Protein AF-A0AAD9B705-F1 (afdb_monomer_lite)

Sequence (80 aa):
MIEQSMAQCDEDSSTIAQMKRAILKDFTDRYQGEQNKFLQESTALDPRFRSLHQLNDSQREDVFDRLKLKATQMQNQVHI

Structure (mmCIF, N/CA/C/O backbone):
data_AF-A0AAD9B705-F1
#
_entry.id   AF-A0AAD9B705-F1
#
loop_
_atom_site.group_PDB
_atom_site.id
_atom_site.type_symbol
_atom_site.label_atom_id
_atom_site.label_alt_id
_atom_site.label_comp_id
_atom_site.label_asym_id
_atom_site.label_entity_id
_atom_site.label_seq_id
_atom_site.pdbx_PDB_ins_code
_atom_site.Cartn_x
_atom_site.Cartn_y
_atom_site.Cartn_z
_atom_site.occupancy
_atom_site.B_iso_or_equiv
_atom_site.auth_seq_id
_atom_site.auth_comp_id
_atom_site.auth_asym_id
_atom_site.auth_atom_id
_atom_site.pdbx_PDB_model_num
ATOM 1 N N . MET A 1 1 ? -1.301 -2.631 -8.618 1.00 62.34 1 MET A N 1
ATOM 2 C CA . MET A 1 1 ? -0.581 -1.473 -8.021 1.00 62.34 1 MET A CA 1
ATOM 3 C C . MET A 1 1 ? 0.183 -0.727 -9.104 1.00 62.34 1 MET A C 1
ATOM 5 O O . MET A 1 1 ? 0.550 -1.362 -10.085 1.00 62.34 1 MET A O 1
ATOM 9 N N . ILE A 1 2 ? 0.458 0.575 -8.928 1.00 75.44 2 ILE A N 1
ATOM 10 C CA . ILE A 1 2 ? 1.277 1.354 -9.882 1.00 75.44 2 ILE A CA 1
ATOM 11 C C . ILE A 1 2 ? 2.645 0.704 -10.123 1.00 75.44 2 ILE A C 1
ATOM 13 O O . ILE A 1 2 ? 3.152 0.754 -11.232 1.00 75.44 2 ILE A O 1
ATOM 17 N N . GLU A 1 3 ? 3.176 -0.005 -9.124 1.00 77.62 3 GLU A N 1
ATOM 18 C CA . GLU A 1 3 ? 4.416 -0.776 -9.227 1.00 77.62 3 GLU A CA 1
ATOM 19 C C . GLU A 1 3 ? 4.374 -1.840 -10.329 1.00 77.62 3 GLU A C 1
ATOM 21 O O . GLU A 1 3 ? 5.313 -1.968 -11.104 1.00 77.62 3 GLU A O 1
ATOM 26 N N . GLN A 1 4 ? 3.256 -2.563 -10.443 1.00 77.19 4 GLN A N 1
ATOM 27 C CA . GLN A 1 4 ? 3.056 -3.576 -11.483 1.00 77.19 4 GLN A CA 1
ATOM 28 C C . GLN A 1 4 ? 2.867 -2.925 -12.855 1.00 77.19 4 GLN A C 1
ATOM 30 O O . GLN A 1 4 ? 3.401 -3.405 -13.846 1.00 77.19 4 GLN A O 1
ATOM 35 N N . SER A 1 5 ? 2.137 -1.809 -12.914 1.00 79.06 5 SER A N 1
ATOM 36 C CA . SER A 1 5 ? 1.916 -1.059 -14.158 1.00 79.06 5 SER A CA 1
ATOM 37 C C . SER A 1 5 ? 3.172 -0.336 -14.657 1.00 79.06 5 SER A C 1
ATOM 39 O O . SER A 1 5 ? 3.277 -0.042 -15.844 1.00 79.06 5 SER A O 1
ATOM 41 N N . MET A 1 6 ? 4.113 -0.042 -13.760 1.00 87.06 6 MET A N 1
ATOM 42 C CA . MET A 1 6 ? 5.390 0.609 -14.057 1.00 87.06 6 MET A CA 1
ATOM 43 C C . MET A 1 6 ? 6.563 -0.377 -14.078 1.00 87.06 6 MET A C 1
ATOM 45 O O . MET A 1 6 ? 7.704 0.049 -14.241 1.00 87.0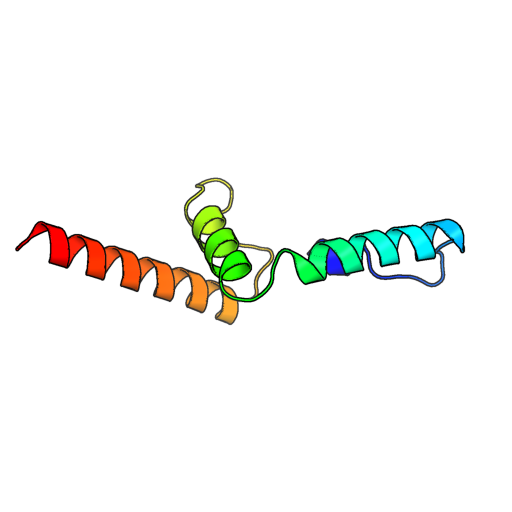6 6 MET A O 1
ATOM 49 N N . ALA A 1 7 ? 6.312 -1.683 -13.945 1.00 86.38 7 ALA A N 1
ATOM 50 C CA . ALA A 1 7 ? 7.338 -2.693 -14.151 1.00 86.38 7 ALA A CA 1
ATOM 51 C C . ALA A 1 7 ? 7.866 -2.608 -15.594 1.00 86.38 7 ALA A C 1
ATOM 53 O O . ALA A 1 7 ? 7.107 -2.378 -16.545 1.00 86.38 7 ALA A O 1
ATOM 54 N N . GLN A 1 8 ? 9.184 -2.746 -15.745 1.00 88.25 8 GLN A N 1
ATOM 55 C CA . GLN A 1 8 ? 9.804 -2.814 -17.066 1.00 88.25 8 GLN A CA 1
ATOM 56 C C . GLN A 1 8 ? 9.346 -4.098 -17.767 1.00 88.25 8 GLN A C 1
ATOM 58 O O . GLN A 1 8 ? 9.279 -5.147 -17.125 1.00 88.25 8 GLN A O 1
ATOM 63 N N . CYS A 1 9 ? 9.033 -4.010 -19.056 1.00 89.50 9 CYS A N 1
ATOM 64 C CA . CYS A 1 9 ? 8.745 -5.164 -19.907 1.00 89.50 9 CYS A CA 1
ATOM 65 C C . CYS A 1 9 ? 9.621 -5.146 -21.163 1.00 89.50 9 CYS A C 1
ATOM 67 O O . CYS A 1 9 ? 10.212 -4.119 -21.501 1.00 89.50 9 CYS A O 1
ATOM 69 N N . ASP A 1 10 ? 9.717 -6.289 -21.841 1.00 89.50 10 ASP A N 1
ATOM 70 C CA . ASP A 1 10 ? 10.621 -6.472 -22.982 1.00 89.50 10 ASP A CA 1
ATOM 71 C C . ASP A 1 10 ? 10.218 -5.620 -24.198 1.00 89.50 10 ASP A C 1
ATOM 73 O O . ASP A 1 10 ? 11.044 -5.322 -25.060 1.00 89.50 10 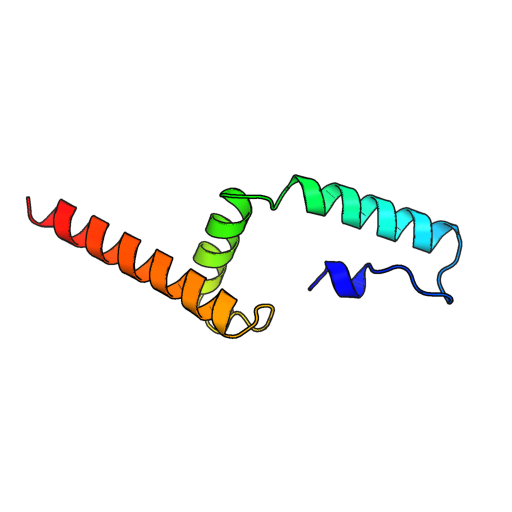ASP A O 1
ATOM 77 N N . GLU A 1 11 ? 8.961 -5.177 -24.252 1.00 93.00 11 GLU A N 1
ATOM 78 C CA . GLU A 1 11 ? 8.440 -4.276 -25.279 1.00 93.00 11 GLU A CA 1
ATOM 79 C C . GLU A 1 11 ? 8.761 -2.794 -25.016 1.00 93.00 11 GLU A C 1
ATOM 81 O O . GLU A 1 11 ? 8.509 -1.944 -25.876 1.00 93.00 11 GLU A O 1
ATOM 86 N N . ASP A 1 12 ? 9.302 -2.449 -23.844 1.00 92.69 12 ASP A N 1
ATOM 87 C CA . ASP A 1 12 ? 9.634 -1.065 -23.523 1.00 92.69 12 ASP A CA 1
ATOM 88 C C . ASP A 1 12 ? 10.820 -0.575 -24.362 1.00 92.69 12 ASP A C 1
ATOM 90 O O . ASP A 1 12 ? 11.914 -1.145 -24.357 1.00 92.69 12 ASP A O 1
ATOM 94 N N . SER A 1 13 ? 10.654 0.579 -25.013 1.00 95.62 13 SER A N 1
ATOM 95 C CA . SER A 1 13 ? 11.808 1.295 -25.557 1.00 95.62 13 SER A CA 1
ATOM 96 C C . SER A 1 13 ? 12.748 1.727 -24.426 1.00 95.62 13 SER A C 1
ATOM 98 O O . SER A 1 13 ? 12.333 1.909 -23.277 1.00 95.62 13 SER A O 1
ATOM 100 N N . SER A 1 14 ? 14.022 1.965 -24.746 1.00 95.00 14 SER A N 1
ATOM 101 C CA . SER A 1 14 ? 15.026 2.394 -23.760 1.00 95.00 14 SER A CA 1
ATOM 102 C C . SER A 1 14 ? 14.576 3.616 -22.948 1.00 95.00 14 SER A C 1
ATOM 104 O O . SER A 1 14 ? 14.754 3.657 -21.729 1.00 95.00 14 SER A O 1
ATOM 106 N N . THR A 1 15 ? 13.934 4.584 -23.604 1.00 95.94 15 THR A N 1
ATOM 107 C CA . THR A 1 15 ? 13.369 5.776 -22.969 1.00 95.94 15 THR A CA 1
ATOM 108 C C . THR A 1 15 ? 12.217 5.433 -22.023 1.00 95.94 15 THR A C 1
ATOM 110 O O . THR A 1 15 ? 12.203 5.916 -20.892 1.00 95.94 15 THR A O 1
ATOM 113 N N . ILE A 1 16 ? 11.278 4.576 -22.438 1.00 94.94 16 ILE A N 1
ATOM 114 C CA . ILE A 1 16 ? 10.137 4.174 -21.599 1.00 94.94 16 ILE A CA 1
ATOM 115 C C . ILE A 1 16 ? 10.615 3.398 -20.373 1.00 94.94 16 ILE A C 1
ATOM 117 O O . ILE A 1 16 ? 10.201 3.703 -19.254 1.00 94.94 16 ILE A O 1
ATOM 121 N N . ALA A 1 17 ? 11.555 2.470 -20.552 1.00 94.44 17 ALA A N 1
ATOM 122 C CA . ALA A 1 17 ? 12.155 1.725 -19.456 1.00 94.44 17 ALA A CA 1
ATOM 123 C C . ALA A 1 17 ? 12.821 2.667 -18.434 1.00 94.44 17 ALA A C 1
ATOM 125 O O . ALA A 1 17 ? 12.626 2.513 -17.224 1.00 94.44 17 ALA A O 1
ATOM 126 N N . GLN A 1 18 ? 13.579 3.670 -18.894 1.00 94.75 18 GLN A N 1
ATOM 127 C CA . GLN A 1 18 ? 14.191 4.677 -18.018 1.00 94.75 18 GLN A CA 1
ATOM 128 C C . GLN A 1 18 ? 13.147 5.517 -17.272 1.00 94.75 18 GLN A C 1
ATOM 130 O O . GLN A 1 18 ? 13.297 5.726 -16.068 1.00 94.75 18 GLN A O 1
ATOM 135 N N . MET A 1 19 ? 12.079 5.953 -17.948 1.00 94.38 19 MET A N 1
ATOM 136 C CA . MET A 1 19 ? 10.988 6.706 -17.319 1.00 94.38 19 MET A CA 1
ATOM 137 C C . MET A 1 19 ? 10.278 5.883 -16.243 1.00 94.38 19 MET A C 1
ATOM 139 O O . MET A 1 19 ? 10.166 6.336 -15.106 1.00 94.38 19 MET A O 1
ATOM 143 N N . LYS A 1 20 ? 9.868 4.650 -16.564 1.00 94.31 20 LYS A N 1
ATOM 144 C CA . LYS A 1 20 ? 9.251 3.709 -15.615 1.00 94.31 20 LYS A CA 1
ATOM 145 C C . LYS A 1 20 ? 10.116 3.509 -14.370 1.00 94.31 20 LYS A C 1
ATOM 147 O O . LYS A 1 20 ? 9.619 3.585 -13.248 1.00 94.31 20 LYS A O 1
ATOM 152 N N . ARG A 1 21 ? 11.430 3.342 -14.554 1.00 91.75 21 ARG A N 1
ATOM 153 C CA . ARG A 1 21 ? 12.395 3.216 -13.450 1.00 91.75 21 ARG A CA 1
ATOM 154 C C . ARG A 1 21 ? 12.465 4.476 -12.589 1.00 91.75 21 ARG A C 1
ATOM 156 O O . ARG A 1 21 ? 12.497 4.365 -11.367 1.00 91.75 21 ARG A O 1
ATOM 163 N N . ALA A 1 22 ? 12.518 5.653 -13.211 1.00 91.50 22 ALA A N 1
ATOM 164 C CA . ALA A 1 22 ? 12.561 6.922 -12.490 1.00 91.50 22 ALA A CA 1
ATOM 165 C C . ALA A 1 22 ? 11.288 7.135 -11.657 1.00 91.50 22 ALA A C 1
ATOM 167 O O . ALA A 1 22 ? 11.388 7.497 -10.488 1.00 91.50 22 ALA A O 1
ATOM 168 N N . ILE A 1 23 ? 10.119 6.825 -12.230 1.00 89.62 23 ILE A N 1
ATOM 169 C CA . ILE A 1 23 ? 8.830 6.861 -11.528 1.00 89.62 23 ILE A CA 1
ATOM 170 C C . ILE A 1 23 ? 8.858 5.895 -10.342 1.00 89.62 23 ILE A C 1
ATOM 172 O O . ILE A 1 23 ? 8.645 6.324 -9.214 1.00 89.62 23 ILE A O 1
ATOM 176 N N . LEU A 1 24 ? 9.170 4.613 -10.564 1.00 89.31 24 LEU A N 1
ATOM 177 C CA . LEU A 1 24 ? 9.218 3.612 -9.493 1.00 89.31 24 LEU A CA 1
ATOM 178 C C . LEU A 1 24 ? 10.103 4.058 -8.328 1.00 89.31 24 LEU A C 1
ATOM 180 O O . LEU A 1 24 ? 9.648 4.049 -7.190 1.00 89.31 24 LEU A O 1
ATOM 184 N N . LYS A 1 25 ? 11.326 4.514 -8.621 1.00 88.19 25 LYS A N 1
ATOM 185 C CA . LYS A 1 25 ? 12.272 4.984 -7.605 1.00 88.19 25 LYS A CA 1
ATOM 186 C C . LYS A 1 25 ? 11.690 6.124 -6.763 1.00 88.19 25 LYS A C 1
ATOM 188 O O . LYS A 1 25 ? 11.759 6.080 -5.542 1.00 88.19 25 LYS A O 1
ATOM 193 N N . ASP A 1 26 ? 11.087 7.113 -7.416 1.00 87.00 26 ASP A N 1
ATOM 194 C CA . ASP A 1 26 ? 10.481 8.270 -6.752 1.00 87.00 26 ASP A CA 1
ATOM 195 C C . ASP A 1 26 ? 9.277 7.865 -5.875 1.00 87.00 26 ASP A C 1
ATOM 197 O O . ASP A 1 26 ? 9.033 8.441 -4.817 1.00 87.00 26 ASP A O 1
ATOM 201 N N . PHE A 1 27 ? 8.501 6.851 -6.272 1.00 82.81 27 PHE A N 1
ATOM 202 C CA . PHE A 1 27 ? 7.408 6.312 -5.450 1.00 82.81 27 PHE A CA 1
ATOM 203 C C . PHE A 1 27 ? 7.903 5.477 -4.262 1.00 82.81 27 PHE A C 1
ATOM 205 O O . PHE A 1 27 ? 7.347 5.607 -3.169 1.00 82.81 27 PHE A O 1
ATOM 212 N N . THR A 1 28 ? 8.941 4.655 -4.449 1.00 79.44 28 THR A N 1
ATOM 213 C CA . THR A 1 28 ? 9.465 3.768 -3.401 1.00 79.44 28 THR A CA 1
ATOM 214 C C . THR A 1 28 ? 9.897 4.536 -2.159 1.00 79.44 28 THR A C 1
ATOM 216 O O . THR A 1 28 ? 9.658 4.052 -1.060 1.00 79.44 28 THR A O 1
ATOM 219 N N . ASP A 1 29 ? 10.468 5.731 -2.305 1.00 77.38 29 ASP A N 1
ATOM 220 C CA . ASP A 1 29 ? 10.959 6.516 -1.165 1.00 77.38 29 ASP A CA 1
ATOM 221 C C . ASP A 1 29 ? 9.828 7.241 -0.408 1.00 77.38 29 ASP A C 1
ATOM 223 O O . ASP A 1 29 ? 9.940 7.513 0.787 1.00 77.38 29 ASP A O 1
ATOM 227 N N . ARG A 1 30 ? 8.709 7.539 -1.083 1.00 78.50 30 ARG A N 1
ATOM 228 C CA . ARG A 1 30 ? 7.605 8.347 -0.529 1.00 78.50 30 ARG A CA 1
ATOM 229 C C . ARG A 1 30 ? 6.596 7.550 0.292 1.00 78.50 30 ARG A C 1
ATOM 231 O O . ARG A 1 30 ? 5.953 8.114 1.175 1.00 78.50 30 ARG A O 1
ATOM 238 N N . TYR A 1 31 ? 6.454 6.257 0.017 1.00 77.31 31 TYR A N 1
ATOM 239 C CA . TYR A 1 31 ? 5.430 5.406 0.628 1.00 77.31 31 TYR A CA 1
ATOM 240 C C . TYR A 1 31 ? 6.046 4.242 1.407 1.00 77.31 31 TYR A C 1
ATOM 242 O O . TYR A 1 31 ? 5.674 3.084 1.222 1.00 77.31 31 TYR A O 1
ATOM 250 N N . GLN A 1 32 ? 6.981 4.546 2.308 1.00 81.50 32 GLN A N 1
ATOM 251 C CA . GLN A 1 32 ? 7.539 3.567 3.248 1.00 81.50 32 GLN A CA 1
ATOM 252 C C . GLN A 1 32 ? 6.962 3.743 4.653 1.00 81.50 32 GLN A C 1
ATOM 254 O O . GLN A 1 32 ? 6.425 4.795 4.987 1.00 81.50 32 GLN A O 1
ATOM 259 N N . GLY A 1 33 ? 7.062 2.694 5.474 1.00 87.31 33 GLY A N 1
ATOM 260 C CA . GLY A 1 33 ? 6.767 2.758 6.907 1.00 87.31 33 GLY A CA 1
ATOM 261 C C . GLY A 1 33 ? 5.396 3.355 7.248 1.00 87.31 33 GLY A C 1
ATOM 262 O O . GLY A 1 33 ? 4.359 2.894 6.767 1.00 87.31 33 GLY A O 1
ATOM 263 N N . GLU A 1 34 ? 5.400 4.374 8.109 1.00 89.75 34 GLU A N 1
ATOM 264 C CA . GLU A 1 34 ? 4.186 5.011 8.636 1.00 89.75 34 GLU A CA 1
ATOM 265 C C . GLU A 1 34 ? 3.408 5.800 7.578 1.00 89.75 34 GLU A C 1
ATOM 267 O O . GLU A 1 34 ? 2.180 5.823 7.619 1.00 89.75 34 GLU A O 1
ATOM 272 N N . GLN A 1 35 ? 4.084 6.392 6.590 1.00 87.88 35 GLN A N 1
ATOM 273 C CA . GLN A 1 35 ? 3.430 7.131 5.508 1.00 87.88 35 GLN A CA 1
ATOM 274 C C . GLN A 1 35 ? 2.527 6.208 4.684 1.00 87.88 35 GLN A C 1
ATOM 276 O O . GLN A 1 35 ? 1.399 6.572 4.347 1.00 87.88 35 GLN A O 1
ATOM 281 N N . ASN A 1 36 ? 2.993 4.987 4.408 1.00 89.25 36 ASN A N 1
ATOM 282 C CA . ASN A 1 36 ? 2.186 3.983 3.720 1.00 89.25 36 ASN A CA 1
ATOM 283 C C . ASN A 1 36 ? 0.992 3.543 4.573 1.00 89.25 36 ASN A C 1
ATOM 285 O O . ASN A 1 36 ? -0.135 3.497 4.084 1.00 89.25 36 ASN A O 1
ATOM 289 N N . LYS A 1 37 ? 1.214 3.280 5.870 1.00 92.56 37 LYS A N 1
ATOM 290 C CA . LYS A 1 37 ? 0.130 2.907 6.792 1.00 92.56 37 LYS A CA 1
ATOM 291 C C . LYS A 1 37 ? -0.951 3.984 6.841 1.00 92.56 37 LYS A C 1
ATOM 293 O O . LYS A 1 37 ? -2.128 3.653 6.714 1.00 92.56 37 LYS A O 1
ATOM 298 N N . PHE A 1 38 ? -0.555 5.251 6.955 1.00 92.50 38 PHE A N 1
ATOM 299 C CA . PHE A 1 38 ? -1.468 6.391 6.955 1.00 92.50 38 PHE A CA 1
ATOM 300 C C . PHE A 1 38 ? -2.253 6.506 5.644 1.00 92.50 38 PHE A C 1
ATOM 302 O O . PHE A 1 38 ? -3.467 6.717 5.670 1.00 92.50 38 PHE A O 1
ATOM 309 N N . LEU A 1 39 ? -1.592 6.332 4.496 1.00 91.50 39 LEU A N 1
ATOM 310 C CA . LEU A 1 39 ? -2.258 6.351 3.194 1.00 91.50 39 LEU A CA 1
ATOM 311 C C . LEU A 1 39 ? -3.296 5.228 3.075 1.00 91.50 39 LEU A C 1
ATOM 313 O O . LEU A 1 39 ? -4.422 5.480 2.644 1.00 91.50 39 LEU A O 1
ATOM 317 N N . GLN A 1 40 ? -2.939 4.002 3.460 1.00 93.56 40 GLN A N 1
ATOM 318 C CA . GLN A 1 40 ? -3.845 2.851 3.418 1.00 93.56 40 GLN A CA 1
ATOM 319 C C . GLN A 1 40 ? -5.076 3.067 4.301 1.00 93.56 40 GLN A C 1
ATOM 321 O O . GLN A 1 40 ? -6.199 2.831 3.863 1.00 93.56 40 GLN A O 1
ATOM 326 N N . GLU A 1 41 ? -4.872 3.557 5.522 1.00 94.75 41 GLU A N 1
ATOM 327 C CA . GLU A 1 41 ? -5.950 3.866 6.463 1.00 94.75 41 GLU A CA 1
ATOM 328 C C . GLU A 1 41 ? -6.856 4.983 5.935 1.00 94.75 41 GLU A C 1
ATOM 330 O O . GLU A 1 41 ? -8.075 4.833 5.926 1.00 94.75 41 GLU A O 1
ATOM 335 N N . SER A 1 42 ? -6.270 6.065 5.416 1.00 93.75 42 SER A N 1
ATOM 336 C CA . SER A 1 42 ? -7.018 7.173 4.805 1.00 93.75 42 SER A CA 1
ATOM 337 C C . SER A 1 42 ? -7.846 6.699 3.609 1.00 93.75 42 SER A C 1
ATOM 339 O O . SER A 1 42 ? -9.004 7.077 3.459 1.00 93.75 42 SER A O 1
ATOM 341 N N . THR A 1 43 ? -7.271 5.821 2.785 1.00 93.69 43 THR A N 1
ATOM 342 C CA . THR A 1 43 ? -7.955 5.219 1.634 1.00 93.69 43 THR A CA 1
ATOM 343 C C . THR A 1 43 ? -9.122 4.340 2.081 1.00 93.69 43 THR A C 1
ATOM 345 O O . THR A 1 43 ? -10.196 4.406 1.494 1.00 93.69 43 THR A O 1
ATOM 348 N N . ALA A 1 44 ? -8.948 3.547 3.139 1.00 95.38 44 ALA A N 1
ATOM 349 C CA . ALA A 1 44 ? -9.994 2.670 3.665 1.00 95.38 44 ALA A CA 1
ATOM 350 C C . ALA A 1 44 ? -11.183 3.446 4.261 1.00 95.38 44 ALA A C 1
ATOM 352 O O . ALA A 1 44 ? -12.317 2.958 4.250 1.00 95.38 44 ALA A O 1
ATOM 353 N N . LEU A 1 45 ? -10.918 4.646 4.786 1.00 94.25 45 LEU A N 1
ATOM 354 C CA . LEU A 1 45 ? -11.933 5.554 5.319 1.00 94.25 45 LEU A CA 1
ATOM 355 C C . LEU A 1 45 ? -12.703 6.301 4.220 1.00 94.25 45 LEU A C 1
ATOM 357 O O . LEU A 1 45 ? -13.830 6.729 4.469 1.00 94.25 45 LEU A O 1
ATOM 361 N N . ASP A 1 46 ? -12.152 6.425 3.008 1.00 94.50 46 ASP A N 1
ATOM 362 C CA . ASP A 1 46 ? -12.883 6.9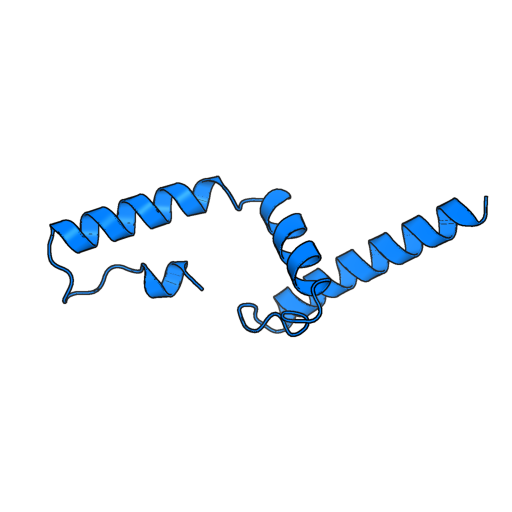55 1.857 1.00 94.50 46 ASP A CA 1
ATOM 363 C C . ASP A 1 46 ? -13.909 5.911 1.363 1.00 94.50 46 ASP A C 1
ATOM 365 O O . ASP A 1 46 ? -13.529 4.811 0.942 1.00 94.50 46 ASP A O 1
ATOM 369 N N . PRO A 1 47 ? -15.220 6.223 1.359 1.00 90.94 47 PRO A N 1
ATOM 370 C CA . PRO A 1 47 ? -16.261 5.279 0.952 1.00 90.94 47 PRO A CA 1
ATOM 371 C C . PRO A 1 47 ? -16.076 4.698 -0.453 1.00 90.94 47 PRO A C 1
ATOM 373 O O . PRO A 1 47 ? -16.540 3.590 -0.715 1.00 90.94 47 PRO A O 1
ATOM 376 N N . ARG A 1 48 ? -15.390 5.417 -1.351 1.00 92.06 48 ARG A N 1
ATOM 377 C CA . ARG A 1 48 ? -15.136 4.977 -2.731 1.00 92.06 48 ARG A CA 1
ATOM 378 C C . ARG A 1 48 ? -14.111 3.850 -2.812 1.00 92.06 48 ARG A C 1
ATOM 380 O O . ARG A 1 48 ? -14.094 3.124 -3.800 1.00 92.06 48 ARG A O 1
ATOM 387 N N . PHE A 1 49 ? -13.269 3.701 -1.790 1.00 89.44 49 PHE A N 1
ATOM 388 C CA . PHE A 1 49 ? -12.130 2.781 -1.791 1.00 89.44 49 PHE A CA 1
ATOM 389 C C . PHE A 1 49 ? -12.130 1.811 -0.603 1.00 89.44 49 PHE A C 1
ATOM 391 O O . PHE A 1 49 ? -11.131 1.131 -0.366 1.00 89.44 49 PHE A O 1
ATOM 398 N N . ARG A 1 50 ? -13.260 1.688 0.109 1.00 83.2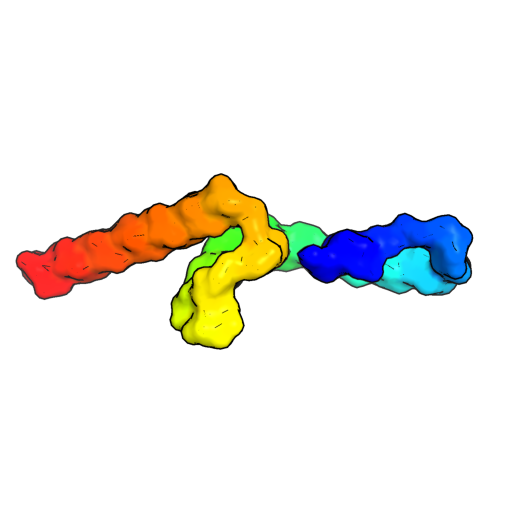5 50 ARG A N 1
ATOM 399 C CA . ARG A 1 50 ? -13.407 0.854 1.315 1.00 83.25 50 ARG A CA 1
ATOM 400 C C . ARG A 1 50 ? -12.931 -0.594 1.128 1.00 83.25 50 ARG A C 1
ATOM 402 O O . ARG A 1 50 ? -12.472 -1.210 2.077 1.00 83.25 50 ARG A O 1
ATOM 409 N N . SER A 1 51 ? -13.035 -1.156 -0.071 1.00 87.00 51 SER A N 1
ATOM 410 C CA . SER A 1 51 ? -12.643 -2.541 -0.358 1.00 87.00 51 SER A CA 1
ATOM 411 C C . SER A 1 51 ? -11.132 -2.765 -0.489 1.00 87.00 51 SER A C 1
ATOM 413 O O . SER A 1 51 ? -10.707 -3.918 -0.456 1.00 87.00 51 SER A O 1
ATOM 415 N N . LEU A 1 52 ? -10.322 -1.708 -0.644 1.00 90.50 52 LEU A N 1
ATOM 416 C CA . LEU A 1 52 ? -8.864 -1.785 -0.822 1.00 90.50 52 LEU A CA 1
ATOM 417 C C . LEU A 1 52 ? -8.437 -2.885 -1.813 1.00 90.50 52 LEU A C 1
ATOM 419 O O . LEU A 1 52 ? -7.601 -3.731 -1.496 1.00 90.50 52 LEU A O 1
ATOM 423 N N . HIS A 1 53 ? -9.033 -2.908 -3.011 1.00 88.69 53 HIS A N 1
ATOM 424 C CA . HIS A 1 53 ? -8.806 -3.961 -4.014 1.00 88.69 53 HIS A CA 1
ATOM 425 C C . HIS A 1 53 ? -7.335 -4.143 -4.422 1.00 88.69 53 HIS A C 1
ATOM 427 O O . HIS A 1 53 ? -6.963 -5.188 -4.944 1.00 88.69 53 HIS A O 1
ATOM 433 N N . GLN A 1 54 ? -6.498 -3.129 -4.201 1.00 85.56 54 GLN A N 1
ATOM 434 C CA . GLN A 1 54 ? -5.064 -3.175 -4.463 1.00 85.56 54 GLN A CA 1
ATOM 435 C C . GLN A 1 54 ? -4.261 -3.994 -3.440 1.00 85.56 54 GLN A C 1
ATOM 437 O O . GLN A 1 54 ? -3.082 -4.239 -3.685 1.00 85.56 54 GLN A O 1
ATOM 442 N N . LEU A 1 55 ? -4.864 -4.373 -2.309 1.00 90.75 55 LEU A N 1
ATOM 443 C CA . LEU A 1 55 ? -4.241 -5.143 -1.234 1.00 90.75 55 LEU A CA 1
ATOM 444 C C . LEU A 1 55 ? -4.769 -6.579 -1.214 1.00 90.75 55 LEU A C 1
ATOM 446 O O . LEU A 1 55 ? -5.937 -6.832 -1.532 1.00 90.75 55 LEU A O 1
ATOM 450 N N . ASN A 1 56 ? -3.917 -7.509 -0.783 1.00 92.75 56 ASN A N 1
ATOM 451 C CA . ASN A 1 56 ? -4.350 -8.872 -0.483 1.00 92.75 56 ASN A CA 1
ATOM 452 C C . ASN A 1 56 ? -5.159 -8.925 0.828 1.00 92.75 56 ASN A C 1
ATOM 454 O O . ASN A 1 56 ? -5.240 -7.939 1.563 1.00 92.75 56 ASN A O 1
ATOM 458 N N . ASP A 1 57 ? -5.774 -10.073 1.114 1.00 93.81 57 ASP A N 1
ATOM 459 C CA . ASP A 1 57 ? -6.699 -10.204 2.245 1.00 93.81 57 ASP A CA 1
ATOM 460 C C . ASP A 1 57 ? -6.027 -9.954 3.602 1.00 93.81 57 ASP A C 1
ATOM 462 O O . ASP A 1 57 ? -6.573 -9.209 4.411 1.00 93.81 57 ASP A O 1
ATOM 466 N N . SER A 1 58 ? -4.811 -10.468 3.814 1.00 95.38 58 SER A N 1
ATOM 467 C CA . SER A 1 58 ? -4.046 -10.242 5.051 1.00 95.38 58 SER A CA 1
ATOM 468 C C . SER A 1 58 ? -3.673 -8.768 5.230 1.00 95.38 58 SER A C 1
ATOM 470 O O . SER A 1 58 ? -3.892 -8.196 6.291 1.00 95.38 58 SER A O 1
ATOM 472 N N . GLN A 1 59 ? -3.194 -8.107 4.175 1.00 93.75 59 GLN A N 1
ATOM 473 C CA . GLN A 1 59 ? -2.887 -6.674 4.214 1.00 93.75 59 GLN A CA 1
ATOM 474 C C . GLN A 1 59 ? -4.133 -5.831 4.492 1.00 93.75 59 GLN A C 1
ATOM 476 O O . GLN A 1 59 ? -4.061 -4.807 5.171 1.00 93.75 59 GLN A O 1
ATOM 481 N N . ARG A 1 60 ? -5.279 -6.232 3.937 1.00 95.50 60 ARG A N 1
ATOM 482 C CA . ARG A 1 60 ? -6.555 -5.553 4.155 1.00 95.50 60 ARG A CA 1
ATOM 483 C C . ARG A 1 60 ? -7.002 -5.696 5.609 1.00 95.50 60 ARG A C 1
ATOM 485 O O . ARG A 1 60 ? -7.415 -4.704 6.207 1.00 95.50 60 ARG A O 1
ATOM 492 N N . GLU A 1 61 ? -6.899 -6.897 6.166 1.00 96.50 61 GLU A N 1
ATOM 493 C CA . GLU A 1 61 ? -7.186 -7.173 7.575 1.00 96.50 61 GLU A CA 1
ATOM 494 C C . GLU A 1 61 ? -6.300 -6.323 8.494 1.00 96.50 61 GLU A C 1
ATOM 496 O O . GLU A 1 61 ? -6.828 -5.580 9.322 1.00 96.50 61 GLU A O 1
ATOM 501 N N . ASP A 1 62 ? -4.990 -6.283 8.233 1.00 96.94 62 ASP A N 1
ATOM 502 C CA . ASP A 1 62 ? -4.038 -5.455 8.979 1.00 96.94 62 ASP A CA 1
ATOM 503 C C . ASP A 1 62 ? -4.424 -3.964 8.987 1.00 96.94 62 ASP A C 1
ATOM 505 O O . ASP A 1 62 ? -4.263 -3.276 9.997 1.00 96.94 62 ASP A O 1
ATOM 509 N N . VAL A 1 63 ? -4.907 -3.420 7.862 1.00 96.88 63 VAL A N 1
ATOM 510 C CA . VAL A 1 63 ? -5.365 -2.019 7.779 1.00 96.88 63 VAL A CA 1
ATOM 511 C C . VAL A 1 63 ? -6.593 -1.799 8.657 1.00 96.88 63 VAL A C 1
ATOM 513 O O . VAL A 1 63 ? -6.646 -0.825 9.415 1.00 96.88 63 VAL A O 1
ATOM 516 N N . PHE A 1 64 ? -7.580 -2.692 8.577 1.00 96.56 64 PHE A N 1
ATOM 517 C CA . PHE A 1 64 ? -8.802 -2.559 9.362 1.00 96.56 64 PHE A CA 1
ATOM 518 C C . PHE A 1 64 ? -8.563 -2.746 10.856 1.00 96.56 64 PHE A C 1
ATOM 520 O O . PHE A 1 64 ? -9.186 -2.045 11.651 1.00 96.56 64 PHE A O 1
ATOM 527 N N . ASP A 1 65 ? -7.647 -3.620 11.253 1.00 97.56 65 ASP A N 1
ATOM 528 C CA . ASP A 1 65 ? -7.307 -3.816 12.659 1.00 97.56 65 ASP A CA 1
ATOM 529 C C . ASP A 1 65 ? -6.601 -2.599 13.257 1.00 97.56 65 ASP A C 1
ATOM 531 O O . ASP A 1 65 ? -6.947 -2.174 14.364 1.00 97.56 65 ASP A O 1
ATOM 535 N N . ARG A 1 66 ? -5.711 -1.939 12.502 1.00 97.19 66 ARG A N 1
ATOM 536 C CA . ARG A 1 66 ? -5.152 -0.641 12.917 1.00 97.19 66 ARG A CA 1
ATOM 537 C C . ARG A 1 66 ? -6.232 0.427 13.074 1.00 97.19 66 ARG A C 1
ATOM 539 O O . ARG A 1 66 ? -6.210 1.168 14.056 1.00 97.19 66 ARG A O 1
ATOM 546 N N . LEU A 1 67 ? -7.194 0.500 12.151 1.00 96.25 67 LEU A N 1
ATOM 547 C CA . LEU A 1 67 ? -8.312 1.445 12.246 1.00 96.25 67 LEU A CA 1
ATOM 548 C C . LEU A 1 67 ? -9.206 1.171 13.459 1.00 96.25 67 LEU A C 1
ATOM 550 O O . LEU A 1 67 ? -9.539 2.108 14.183 1.00 96.25 67 LEU A O 1
ATOM 554 N N . LYS A 1 68 ? -9.560 -0.096 13.716 1.00 96.31 68 LYS A N 1
ATOM 555 C CA . LYS A 1 68 ? -10.325 -0.495 14.909 1.00 96.31 68 LYS A CA 1
ATOM 556 C C . LYS A 1 68 ? -9.586 -0.096 16.181 1.00 96.31 68 LYS A C 1
ATOM 558 O O . LYS A 1 68 ? -10.187 0.502 17.067 1.00 96.31 68 LYS A O 1
ATOM 563 N N . LEU A 1 69 ? -8.283 -0.376 16.258 1.00 96.38 69 LEU A N 1
ATOM 564 C CA . LEU A 1 69 ? -7.463 -0.012 17.411 1.00 96.38 69 LEU A CA 1
ATOM 565 C C . LEU A 1 69 ? -7.475 1.503 17.652 1.00 96.38 69 LEU A C 1
ATOM 567 O O . LEU A 1 69 ? -7.723 1.933 18.778 1.00 96.38 69 LEU A O 1
ATOM 571 N N . LYS A 1 70 ? -7.272 2.309 16.601 1.00 95.19 70 LYS A N 1
ATOM 572 C CA . LYS A 1 70 ? -7.334 3.777 16.687 1.00 95.19 70 LYS A CA 1
ATOM 573 C C . LYS A 1 70 ? -8.711 4.263 17.137 1.00 95.19 70 LYS A C 1
ATOM 575 O O . LYS A 1 70 ? -8.790 5.114 18.017 1.00 95.19 70 LYS A O 1
ATOM 580 N N . ALA A 1 71 ? -9.787 3.693 16.596 1.00 94.38 71 ALA A N 1
ATOM 581 C CA . ALA A 1 71 ? -11.151 4.037 16.990 1.00 94.38 71 ALA A CA 1
ATOM 582 C C . ALA A 1 71 ? -11.412 3.742 18.478 1.00 94.38 71 ALA A C 1
ATOM 584 O O . ALA A 1 71 ? -11.911 4.609 19.193 1.00 94.38 71 ALA A O 1
ATOM 585 N N . THR A 1 72 ? -11.002 2.568 18.971 1.00 95.31 72 THR A N 1
ATOM 586 C CA . THR A 1 72 ? -11.118 2.199 20.392 1.00 95.31 72 THR A CA 1
ATOM 587 C C . THR A 1 72 ? -10.293 3.124 21.289 1.00 95.31 72 THR A C 1
ATOM 589 O O . THR A 1 72 ? -10.767 3.560 22.336 1.00 95.31 72 THR A O 1
ATOM 592 N N . GLN A 1 73 ? -9.067 3.468 20.882 1.00 94.44 73 GLN A N 1
ATOM 593 C CA . GLN A 1 73 ? -8.216 4.407 21.621 1.00 94.44 73 GLN A CA 1
ATOM 594 C C . GLN A 1 73 ? -8.853 5.798 21.718 1.00 94.44 73 GLN A C 1
ATOM 596 O O . GLN A 1 73 ? -8.853 6.389 22.795 1.00 94.44 73 GLN A O 1
ATOM 601 N N . MET A 1 74 ? -9.440 6.296 20.626 1.00 92.75 74 MET A N 1
ATOM 602 C CA . MET A 1 74 ? -10.157 7.573 20.618 1.00 92.75 74 MET A CA 1
ATOM 603 C C . MET A 1 74 ? -11.407 7.528 21.502 1.00 92.75 74 MET A C 1
ATOM 605 O O . MET A 1 74 ? -11.645 8.457 22.265 1.00 92.75 74 MET A O 1
ATOM 609 N N . GLN A 1 75 ? -12.184 6.442 21.454 1.00 88.56 75 GLN A N 1
ATOM 610 C CA . GLN A 1 75 ? -13.374 6.286 22.293 1.00 88.56 75 GLN A CA 1
ATOM 611 C C . GLN A 1 75 ? -13.027 6.307 23.788 1.00 88.56 75 GLN A C 1
ATOM 613 O O . GLN A 1 75 ? -13.693 6.989 24.564 1.00 88.56 75 GLN A O 1
ATOM 618 N N . ASN A 1 76 ? -11.948 5.628 24.182 1.00 84.44 76 ASN A N 1
ATOM 619 C CA . ASN A 1 76 ? -11.485 5.606 25.569 1.00 84.44 76 ASN A CA 1
ATOM 620 C C . ASN A 1 76 ? -10.976 6.974 26.051 1.00 84.44 76 ASN A C 1
ATOM 622 O O . ASN A 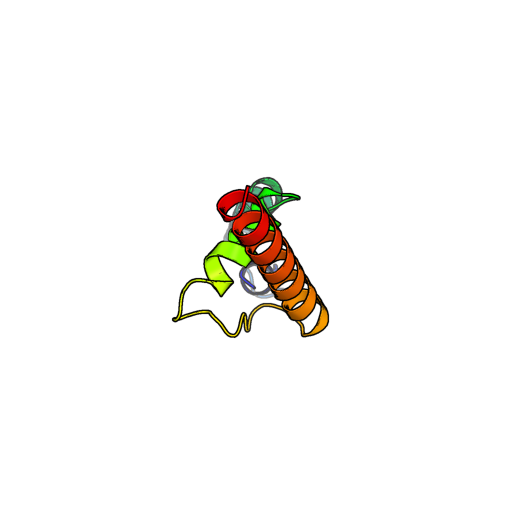1 76 ? -11.077 7.263 27.236 1.00 84.44 76 ASN A O 1
ATOM 626 N N . GLN A 1 77 ? -10.458 7.827 25.161 1.00 75.12 77 GLN A N 1
ATOM 627 C CA . GLN A 1 77 ? -10.043 9.196 25.505 1.00 75.12 77 GLN A CA 1
ATOM 628 C C . GLN A 1 77 ? -11.224 10.153 25.705 1.00 75.12 77 GLN A C 1
ATOM 630 O O . GLN A 1 77 ? -11.095 11.132 26.428 1.00 75.12 77 GLN A O 1
ATOM 635 N N . VAL A 1 78 ? -12.370 9.885 25.074 1.00 69.12 78 VAL A N 1
ATOM 636 C CA . VAL A 1 78 ? -13.583 10.718 25.179 1.00 69.12 78 VAL A CA 1
ATOM 637 C C . VAL A 1 78 ? -14.393 10.399 26.446 1.00 69.12 78 VAL A C 1
ATOM 639 O O . VAL A 1 78 ? -15.324 11.124 26.781 1.00 69.12 78 VAL A O 1
ATOM 642 N N . HIS A 1 79 ? -14.093 9.301 27.144 1.00 56.91 79 HIS A N 1
ATOM 643 C CA . HIS A 1 79 ? -14.805 8.858 28.355 1.00 56.91 79 HIS A CA 1
ATOM 644 C C . HIS A 1 79 ? -13.987 9.032 29.649 1.00 56.91 79 HIS A C 1
ATOM 646 O O . HIS A 1 79 ? -14.349 8.452 30.674 1.00 56.91 79 HIS A O 1
ATOM 652 N N . ILE A 1 80 ? -12.906 9.820 29.602 1.00 49.25 80 ILE A N 1
ATOM 653 C CA . ILE A 1 80 ? -12.112 10.250 30.766 1.00 49.25 80 ILE A CA 1
ATOM 654 C C . ILE A 1 80 ? -12.424 11.714 31.068 1.00 49.25 80 ILE A C 1
ATOM 656 O O . ILE A 1 80 ? -12.490 12.505 30.101 1.00 49.25 80 ILE A O 1
#

Foldseek 3Di:
DLLVVLDDDPPDDPVSVVVSVVVNVVVVVQQDDVNVLVVLLVQCPPPVRVVVVVDDPVVNVVSVVVVVVVVVVVVVVVVD

pLDDT: mean 88.72, std 9.03, range [49.25, 97.56]

Radius of gyration: 17.36 Å; chains: 1; bounding box: 31×21×56 Å

Secondary structure (DSSP, 8-state):
-HHHHTS--TT--HHHHHHHHHHHHHHHHHS-HHHHHHHHHHHHHSTTSTT-TTS-HHHHHHHHHHHHHHHHHHHHHHT-

Organism: Dissostichus eleginoides (NCBI:txid100907)

=== Feature glossary ===
Key to the feature types in this record:

— What the protein is —

Primary structure: the covalent order of the twenty standard amino acids along the backbone. Two proteins with the same sequence will (almost always) fold to the same structure; two with 30% identity often share a fold but not the details.

Database cross-references. InterPro integrates a dozen domain/family signature databases into unified entries with residue-range hits. GO terms attach function/process/location labels with evidence codes. CATH codes position the fold in a four-level structural taxonomy. Organism is the NCBI-taxonomy species name.

— Where its atoms are —

The mmCIF block holds the 3D Cartesian coordinates of each backbone atom (N, Cα, C, O) in ångströms. mmCIF is the PDB's canonical archive format — a tagged-loop text representation of the atomic model.

Six rendered views show the 3D structure from the faces of a cube — i.e. along ±x, ±y, ±z. Rendering representation is drawn randomly per protein from cartoon (secondary-structure ribbons), sticks (backbone bonds), or molecular surface; coloring is either N→C rainbow (blue at the N-terminus through red at the C-terminus) or one color per chain.

— Local backbone conformation —

DSSP 8-state secondary structure assigns each residue one of H (α-helix), G (3₁₀-helix), I (π-helix), E (extended β-strand), B (isolated β-bridge), T (hydrogen-bonded turn), S (bend), or '-' (coil). The assignment is computed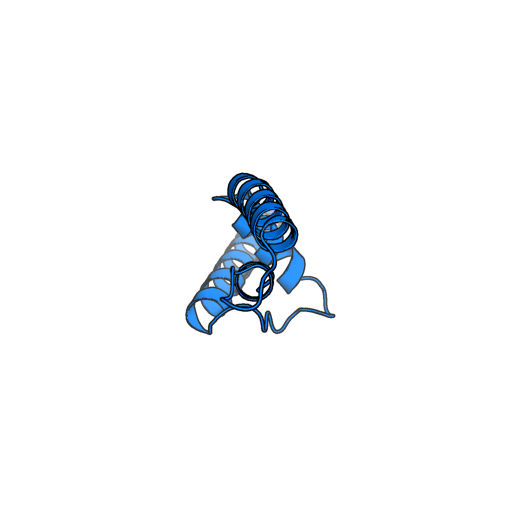 from backbone hydrogen-bond geometry via the Kabsch–Sander algorithm.

P-SEA three-state annotation labels each residue as helix, strand, or coil based purely on the geometry of the Cα trace. It serves as a fallback when the full backbone (and thus DSSP) is unavailable.

The φ/ψ torsion pair specifies the backbone conformation at each residue. φ rotates about the N–Cα bond, ψ about the Cα–C bond. Steric clashes forbid most of the (φ, ψ) plane — the allowed regions (α-helix basin, β-sheet basin, left-handed helix) are the Ramachandran-allowed regions.

— Global shape and packing —

The geometric summary reports three shape descriptors. Rg (radius of gyration) measures how spread out the Cα atoms are about their centre of mass; compact globular proteins have small Rg, elongated or unfolded ones large. Cα contacts (<8 Å, |i−j|>4) count long-range residue pairs in spatial proximity — high for tightly packed folds, near zero for rods or random coil. The bounding-box extents give the protein's footprint along x, y, z in Å.

Accessible surface area quantifies burial. A residue with SASA near zero is packed into the hydrophobic core; one with SASA >100 Å² sits on the surface. Computed here via the Shrake–Rupley numerical algorithm with a 1.4 Å probe.

Plot images: a contact map (which residues are close in 3D, as an N×N binary image), a Ramachandran scatter (backbone torsion angles, revealing secondary-structure composition at a glance), and — for AlphaFold structures — a PAE heatmap (pairwise prediction confidence).

— Structural neighborhood —

The Foldseek 3Di string encodes local tertiary geometry as a 20-letter alphabet — one character per residue — derived from the relative positions of nearby Cα atoms. Unlike the amino-acid sequence, 3Di is a direct function of the 3D structure, so two proteins with the same fold have similar 3Di strings even at low sequence identity.

Nearest PDB neighbors are the top structural matches found by Foldseek when searching this structure against the entire Protein Data Bank. Each hit reports a TM-score (0 to 1; >0.5 almost always implies the same fold) and an E-value. These are *structural* homologs — they may share no detectable sequence similarity.

— Confidence and disorder —

For AlphaFold models, the B-factor field carries pLDDT — the model's own estimate of local accuracy on a 0–100 scale. Regions with pLDDT<50 should be treated as essentially unmodeled; they often correspond to intrinsically disordered segments.

B-factor (Debye–Waller factor) reflects atomic displacement in the crystal lattice. It is an experimental observable (units Å²), not a prediction; low values mean the atom is pinned down, high values mean it moves or is heterogeneous across the crystal.

Predicted aligned error is AlphaFold's pairwise confidence. Unlike pLDDT (per-residue), PAE is per-residue-pair and captures whether two parts of the structure are correctly placed relative to each other. Units are ångströms of expected positional error.